Protein AF-A0A935EWP9-F1 (afdb_monomer)

Structure (mmCIF, N/CA/C/O backbone):
data_AF-A0A935EWP9-F1
#
_entry.id   AF-A0A935EWP9-F1
#
loop_
_atom_site.group_PDB
_atom_site.id
_atom_site.type_symbol
_atom_site.label_atom_id
_atom_site.label_alt_id
_atom_site.label_comp_id
_atom_site.label_asym_id
_atom_site.label_entity_id
_atom_site.label_seq_id
_atom_site.pdbx_PDB_ins_code
_atom_site.Cartn_x
_atom_site.Cartn_y
_atom_site.Cartn_z
_atom_site.occupancy
_atom_site.B_iso_or_equiv
_atom_site.auth_seq_id
_atom_site.auth_comp_id
_atom_site.auth_asym_id
_atom_site.auth_atom_id
_atom_site.pdbx_PDB_model_num
ATOM 1 N N . MET A 1 1 ? -8.077 -30.190 4.326 1.00 43.56 1 MET A N 1
ATOM 2 C CA . MET A 1 1 ? -9.254 -29.539 3.705 1.00 43.56 1 MET A CA 1
ATOM 3 C C . MET A 1 1 ? -9.127 -28.034 3.905 1.00 43.56 1 MET A C 1
ATOM 5 O O . MET A 1 1 ? -8.741 -27.614 4.983 1.00 43.56 1 MET A O 1
ATOM 9 N N . LYS A 1 2 ? -9.269 -27.275 2.814 1.00 49.38 2 LYS A N 1
ATOM 10 C CA . LYS A 1 2 ? -8.839 -25.879 2.620 1.00 49.38 2 LYS A CA 1
ATOM 11 C C . LYS A 1 2 ? -9.549 -24.884 3.552 1.00 49.38 2 LYS A C 1
ATOM 13 O O . LYS A 1 2 ? -10.771 -24.864 3.564 1.00 49.38 2 LYS A O 1
ATOM 18 N N . THR A 1 3 ? -8.799 -23.963 4.158 1.00 41.94 3 THR A N 1
ATOM 19 C CA . THR A 1 3 ? -9.310 -22.641 4.583 1.00 41.94 3 THR A CA 1
ATOM 20 C C . THR A 1 3 ? -8.297 -21.542 4.250 1.00 41.94 3 THR A C 1
ATOM 22 O O . THR A 1 3 ? -7.932 -20.727 5.085 1.00 41.94 3 THR A O 1
ATOM 25 N N . ALA A 1 4 ? -7.820 -21.518 3.004 1.00 47.44 4 ALA A N 1
ATOM 26 C CA . ALA A 1 4 ? -6.930 -20.474 2.484 1.00 47.44 4 ALA A CA 1
ATOM 27 C C . ALA A 1 4 ? -7.713 -19.259 1.934 1.00 47.44 4 ALA A C 1
ATOM 29 O O . ALA A 1 4 ? -7.397 -18.765 0.859 1.00 47.44 4 ALA A O 1
ATOM 30 N N . GLY A 1 5 ? -8.791 -18.814 2.596 1.00 46.03 5 GLY A N 1
ATOM 31 C CA . GLY A 1 5 ? -9.681 -17.826 1.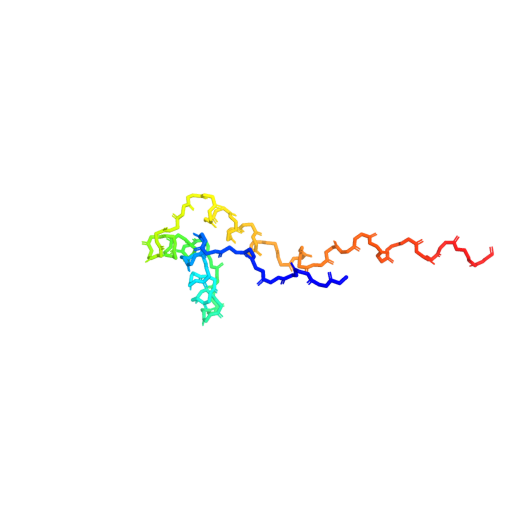966 1.00 46.03 5 GLY A CA 1
ATOM 32 C C . GLY A 1 5 ? -10.651 -17.037 2.841 1.00 46.03 5 GLY A C 1
ATOM 33 O O . GLY A 1 5 ? -11.609 -16.514 2.288 1.00 46.03 5 GLY A O 1
ATOM 34 N N . SER A 1 6 ? -10.457 -16.933 4.163 1.00 43.78 6 SER A N 1
ATOM 35 C CA . SER A 1 6 ? -11.393 -16.158 5.010 1.00 43.78 6 SER A CA 1
ATOM 36 C C . SER A 1 6 ? -10.752 -15.255 6.075 1.00 43.78 6 SER A C 1
ATOM 38 O O . SER A 1 6 ? -11.439 -14.807 6.987 1.00 43.78 6 SER A O 1
ATOM 40 N N . LEU A 1 7 ? -9.462 -14.944 5.953 1.00 48.53 7 LEU A N 1
ATOM 41 C CA . LEU A 1 7 ? -8.764 -13.959 6.784 1.00 48.53 7 LEU A CA 1
ATOM 42 C C . LEU A 1 7 ? -8.478 -12.755 5.851 1.00 48.53 7 LEU A C 1
ATOM 44 O O . LEU A 1 7 ? -7.752 -12.941 4.890 1.00 48.53 7 LEU A O 1
ATOM 48 N N . LEU A 1 8 ? -8.988 -11.525 5.922 1.00 47.72 8 LEU A N 1
ATOM 49 C CA . LEU A 1 8 ? -9.638 -10.747 6.966 1.00 47.72 8 LEU A CA 1
ATOM 50 C C . LEU A 1 8 ? -10.486 -9.633 6.287 1.00 47.72 8 LEU A C 1
ATOM 52 O O . LEU A 1 8 ? -10.097 -9.131 5.223 1.00 47.72 8 LEU A O 1
ATOM 56 N N . PRO A 1 9 ? -11.613 -9.199 6.878 1.00 49.34 9 PRO A N 1
ATOM 57 C CA . PRO A 1 9 ? -12.268 -7.928 6.539 1.00 49.34 9 PRO A CA 1
ATOM 58 C C . PRO A 1 9 ? -11.483 -6.689 7.030 1.00 49.34 9 PRO A C 1
ATOM 60 O O . PRO A 1 9 ? -11.835 -5.572 6.677 1.00 49.34 9 PRO A O 1
ATOM 63 N N . GLU A 1 10 ? -10.411 -6.891 7.801 1.00 57.75 10 GLU A N 1
ATOM 64 C CA . GLU A 1 10 ? -9.607 -5.858 8.480 1.00 57.75 10 GLU A CA 1
ATOM 65 C C . GLU A 1 10 ? -8.769 -4.994 7.532 1.00 57.75 10 GLU A C 1
ATOM 67 O O . GLU A 1 10 ? -8.583 -3.808 7.772 1.00 57.75 10 GLU A O 1
ATOM 72 N N . HIS A 1 11 ? -8.304 -5.567 6.420 1.00 66.12 11 HIS A N 1
ATOM 73 C CA . HIS A 1 11 ? -7.316 -4.929 5.545 1.00 66.12 11 HIS A CA 1
ATOM 74 C C . HIS A 1 11 ? -7.900 -4.615 4.157 1.00 66.12 11 HIS A C 1
ATOM 76 O O . HIS A 1 11 ? -7.317 -4.932 3.114 1.00 66.12 11 HIS A O 1
ATOM 82 N N . GLU A 1 12 ? -9.108 -4.040 4.107 1.00 77.19 12 GLU A N 1
ATOM 83 C CA . GLU A 1 12 ? -9.709 -3.595 2.839 1.00 77.19 12 GLU A CA 1
ATOM 84 C C . GLU A 1 12 ? -8.870 -2.486 2.176 1.00 77.19 12 GLU A C 1
ATOM 86 O O . GLU A 1 12 ? -8.676 -2.516 0.956 1.00 77.19 12 GLU A O 1
ATOM 91 N N . GLY A 1 13 ? -8.309 -1.572 2.979 1.00 81.06 13 GLY A N 1
ATOM 92 C CA . GLY A 1 13 ? -7.362 -0.546 2.526 1.00 81.06 13 GLY A CA 1
ATOM 93 C C . GLY A 1 13 ? -6.136 -1.161 1.854 1.00 81.06 13 GLY A C 1
ATOM 94 O O . GLY A 1 13 ? -5.836 -0.832 0.705 1.00 81.06 13 GLY A O 1
ATOM 95 N N . LEU A 1 14 ? -5.512 -2.154 2.499 1.00 82.00 14 LEU A N 1
ATOM 96 C CA . LEU A 1 14 ? -4.345 -2.860 1.964 1.00 82.00 14 LEU A CA 1
ATOM 97 C C . LEU A 1 14 ? -4.638 -3.522 0.614 1.00 82.00 14 LEU A C 1
ATOM 99 O O . LEU A 1 14 ? -3.862 -3.387 -0.326 1.00 82.00 14 LEU A O 1
ATOM 103 N N . ARG A 1 15 ? -5.780 -4.205 0.462 1.00 81.62 15 ARG A N 1
ATOM 104 C CA . ARG A 1 15 ? -6.132 -4.833 -0.825 1.00 81.62 15 ARG A CA 1
ATOM 105 C C . ARG A 1 15 ? -6.328 -3.815 -1.942 1.00 81.62 15 ARG A C 1
ATOM 107 O O . ARG A 1 15 ? -5.921 -4.076 -3.076 1.00 81.62 15 ARG A O 1
ATOM 114 N N . ARG A 1 16 ? -6.949 -2.669 -1.644 1.00 85.56 16 ARG A N 1
ATOM 115 C CA . ARG A 1 16 ? -7.094 -1.581 -2.621 1.00 85.56 16 ARG A CA 1
ATOM 116 C C . ARG A 1 16 ? -5.735 -0.989 -2.993 1.00 85.56 16 ARG A C 1
ATOM 118 O O . ARG A 1 16 ? -5.487 -0.801 -4.181 1.00 85.56 16 ARG A O 1
ATOM 125 N N . ALA A 1 17 ? -4.851 -0.800 -2.014 1.00 87.38 17 ALA A N 1
ATOM 126 C CA . ALA A 1 17 ? -3.481 -0.348 -2.228 1.00 87.38 17 ALA A CA 1
ATOM 127 C C . ALA A 1 17 ? -2.680 -1.320 -3.104 1.00 87.38 17 ALA A C 1
ATOM 129 O O . ALA A 1 17 ? -2.137 -0.904 -4.120 1.00 87.38 17 ALA A O 1
ATOM 130 N N . VAL A 1 18 ? -2.674 -2.620 -2.788 1.00 83.38 18 VAL A N 1
ATOM 131 C CA . VAL A 1 18 ? -1.984 -3.655 -3.582 1.00 83.38 18 VAL A CA 1
ATOM 132 C C . VAL A 1 18 ? -2.497 -3.684 -5.018 1.00 83.38 18 VAL A C 1
ATOM 134 O O . VAL A 1 18 ? -1.706 -3.740 -5.956 1.00 83.38 18 VAL A O 1
ATOM 137 N N . ARG A 1 19 ? -3.819 -3.624 -5.211 1.00 84.81 19 ARG A N 1
ATOM 138 C CA . ARG A 1 19 ? -4.411 -3.608 -6.552 1.00 84.81 19 ARG A CA 1
ATOM 139 C C . ARG A 1 19 ? -3.971 -2.377 -7.342 1.00 84.81 19 ARG A C 1
ATOM 141 O O . ARG A 1 19 ? -3.575 -2.518 -8.491 1.00 84.81 19 ARG A O 1
ATOM 148 N N . TRP A 1 20 ? -3.996 -1.207 -6.715 1.00 87.88 20 TRP A N 1
ATOM 149 C CA . TRP A 1 20 ? -3.554 0.037 -7.335 1.00 87.88 20 TRP A CA 1
ATOM 150 C C . TRP A 1 20 ? -2.057 0.007 -7.680 1.00 87.88 20 TRP A C 1
ATOM 152 O O . TRP A 1 20 ? -1.669 0.343 -8.795 1.00 87.88 20 TRP A O 1
ATOM 162 N N . LEU A 1 21 ? -1.219 -0.498 -6.771 1.00 84.50 21 LEU A N 1
ATOM 163 C CA . LEU A 1 21 ? 0.216 -0.702 -6.994 1.00 84.50 21 LEU A CA 1
ATOM 164 C C . LEU A 1 21 ? 0.497 -1.689 -8.138 1.00 84.50 21 LEU A C 1
ATOM 166 O O . LEU A 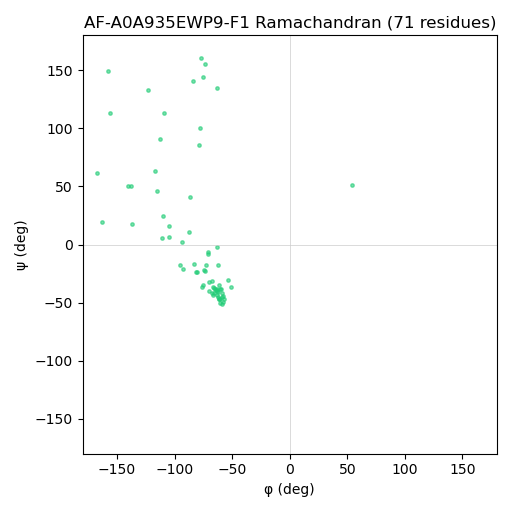1 21 ? 1.457 -1.511 -8.892 1.00 84.50 21 LEU A O 1
ATOM 170 N N . ALA A 1 22 ? -0.340 -2.716 -8.304 1.00 81.56 22 ALA A N 1
ATOM 171 C CA . ALA A 1 22 ? -0.225 -3.675 -9.399 1.00 81.56 22 ALA A CA 1
ATOM 172 C C . ALA A 1 22 ? -0.531 -3.045 -10.769 1.00 81.56 22 ALA A C 1
ATOM 174 O O . ALA A 1 22 ? 0.080 -3.439 -11.762 1.00 81.56 22 ALA A O 1
ATOM 175 N N . GLU A 1 23 ? -1.417 -2.047 -10.828 1.00 86.94 23 GLU A N 1
ATOM 176 C CA . GLU A 1 23 ? -1.731 -1.301 -12.057 1.00 86.94 23 GLU A CA 1
ATOM 177 C C . GLU A 1 23 ? -0.618 -0.321 -12.460 1.00 86.94 23 GLU A C 1
ATOM 179 O O . GLU A 1 23 ? -0.511 0.049 -13.630 1.00 86.94 23 GLU A O 1
ATOM 184 N N . LEU A 1 24 ? 0.238 0.081 -11.518 1.00 83.06 24 LEU A N 1
ATOM 185 C CA . LEU A 1 24 ? 1.337 1.002 -11.781 1.00 83.06 24 LEU A CA 1
ATOM 186 C C . LEU A 1 24 ? 2.571 0.271 -12.336 1.00 83.06 24 LEU A C 1
ATOM 188 O O . LEU A 1 24 ? 2.911 -0.812 -11.860 1.00 83.06 24 LEU A O 1
ATOM 192 N N . PRO A 1 25 ? 3.283 0.857 -13.317 1.00 74.19 25 PRO A N 1
ATOM 193 C CA . PRO A 1 25 ? 4.482 0.253 -13.897 1.00 74.19 25 PRO A CA 1
ATOM 194 C C . PRO A 1 25 ? 5.701 0.327 -12.966 1.00 74.19 25 PRO A C 1
ATOM 196 O O . PRO A 1 25 ? 6.602 -0.498 -13.097 1.00 74.19 25 PRO A O 1
ATOM 199 N N . SER A 1 26 ? 5.719 1.276 -12.021 1.00 74.38 26 SER A N 1
ATOM 200 C CA . SER A 1 26 ? 6.769 1.416 -11.008 1.00 74.38 26 SER A CA 1
ATOM 201 C C . SER A 1 26 ? 6.163 1.361 -9.612 1.00 74.38 26 SER A C 1
ATOM 203 O O . SER A 1 26 ? 5.163 2.027 -9.341 1.00 74.38 26 SER A O 1
ATOM 205 N N . ARG A 1 27 ? 6.768 0.559 -8.733 1.00 75.94 27 ARG A N 1
ATOM 206 C CA . ARG A 1 27 ? 6.393 0.420 -7.319 1.00 75.94 27 ARG A CA 1
ATOM 207 C C . ARG A 1 27 ? 7.557 0.893 -6.458 1.00 75.94 27 ARG A C 1
ATOM 209 O O . ARG A 1 27 ? 8.199 0.115 -5.764 1.00 75.94 27 ARG A O 1
ATOM 216 N N . ASP A 1 28 ? 7.872 2.175 -6.588 1.00 80.88 28 ASP A N 1
ATOM 217 C CA . ASP A 1 28 ? 8.885 2.829 -5.765 1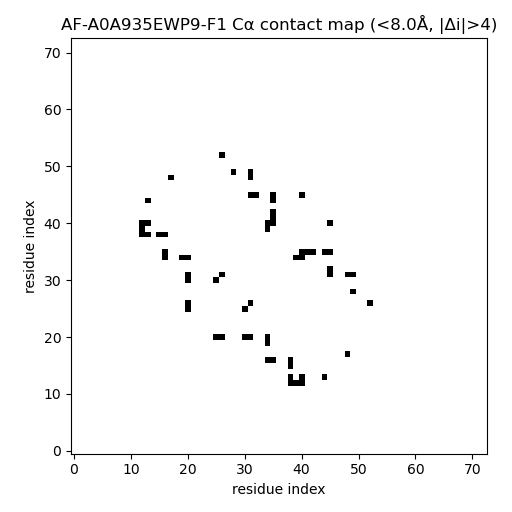.00 80.88 28 ASP A CA 1
ATOM 218 C C . ASP A 1 28 ? 8.340 3.133 -4.368 1.00 80.88 28 ASP A C 1
ATOM 220 O O . ASP A 1 28 ? 7.128 3.261 -4.178 1.00 80.88 28 ASP A O 1
ATOM 224 N N . ALA A 1 29 ? 9.237 3.345 -3.400 1.00 80.75 29 ALA A N 1
ATOM 225 C CA . ALA A 1 29 ? 8.872 3.722 -2.029 1.00 80.75 29 ALA A CA 1
ATOM 226 C C . ALA A 1 29 ? 7.901 4.920 -1.983 1.00 80.75 29 ALA A C 1
ATOM 228 O O . ALA A 1 29 ? 6.946 4.922 -1.217 1.00 80.75 29 ALA A O 1
ATOM 229 N N . ARG A 1 30 ? 8.074 5.876 -2.904 1.00 85.75 30 ARG A N 1
ATOM 230 C CA . ARG A 1 30 ? 7.200 7.047 -3.079 1.00 85.75 30 ARG A CA 1
ATOM 231 C C . ARG A 1 30 ? 5.753 6.680 -3.412 1.00 85.75 30 ARG A C 1
ATOM 233 O O . ARG A 1 30 ? 4.830 7.345 -2.962 1.00 85.75 30 ARG A O 1
ATOM 240 N N . ILE A 1 31 ? 5.560 5.642 -4.223 1.00 87.06 31 ILE A N 1
ATOM 241 C CA . ILE A 1 31 ? 4.233 5.162 -4.611 1.00 87.06 31 ILE A CA 1
ATOM 242 C C . ILE A 1 31 ? 3.599 4.394 -3.446 1.00 87.06 31 ILE A C 1
ATOM 244 O O . ILE A 1 31 ? 2.395 4.490 -3.235 1.00 87.06 31 ILE A O 1
ATOM 248 N N . ILE A 1 32 ? 4.400 3.666 -2.665 1.00 85.19 32 ILE A N 1
ATOM 249 C CA . ILE A 1 32 ? 3.920 2.970 -1.465 1.00 85.19 32 ILE A CA 1
ATOM 250 C C . ILE A 1 32 ? 3.473 3.980 -0.395 1.00 85.19 32 ILE A C 1
ATOM 252 O O . ILE A 1 32 ? 2.374 3.831 0.134 1.00 85.19 32 ILE A O 1
ATOM 256 N N . GLU A 1 33 ? 4.235 5.053 -0.159 1.00 86.44 33 GLU A N 1
ATOM 257 C CA . GLU A 1 33 ? 3.809 6.175 0.697 1.00 86.44 33 GLU A CA 1
ATOM 258 C C . GLU A 1 33 ? 2.516 6.835 0.179 1.00 86.44 33 GLU A C 1
ATOM 260 O O . GLU A 1 33 ? 1.603 7.129 0.950 1.00 86.44 33 GLU A O 1
ATOM 265 N N . GLU A 1 34 ? 2.387 7.037 -1.137 1.00 88.88 34 GLU A N 1
ATOM 266 C CA . GLU A 1 34 ? 1.160 7.593 -1.723 1.00 88.88 34 GLU A CA 1
ATOM 267 C C . GLU A 1 34 ? -0.039 6.651 -1.538 1.00 88.88 34 GLU A C 1
ATOM 269 O O . GLU A 1 34 ? -1.141 7.106 -1.229 1.00 88.88 34 GLU A O 1
ATOM 274 N N . ALA A 1 35 ? 0.167 5.336 -1.660 1.00 87.31 35 ALA A N 1
ATOM 275 C CA . ALA A 1 35 ? -0.855 4.340 -1.354 1.00 87.31 35 ALA A CA 1
ATOM 276 C C . ALA A 1 35 ? -1.256 4.394 0.128 1.00 87.31 35 ALA A C 1
ATOM 278 O O . ALA A 1 35 ? -2.444 4.313 0.438 1.00 87.31 35 ALA A O 1
ATOM 279 N N . SER A 1 36 ? -0.281 4.576 1.020 1.00 85.25 36 SER A N 1
ATOM 280 C CA . SER A 1 36 ? -0.475 4.678 2.466 1.00 85.2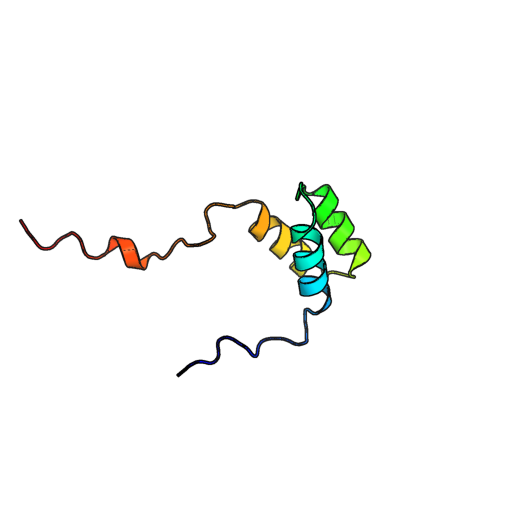5 36 SER A CA 1
ATOM 281 C C . SER A 1 36 ? -1.405 5.833 2.832 1.00 85.25 36 SER A C 1
ATOM 283 O O . SER A 1 36 ? -2.454 5.629 3.444 1.00 85.25 36 SER A O 1
ATOM 285 N N . LEU A 1 37 ? -1.113 7.027 2.309 1.00 86.94 37 LEU A N 1
ATOM 286 C CA . LEU A 1 37 ? -1.942 8.222 2.488 1.00 86.94 37 LEU A CA 1
ATOM 287 C C . LEU A 1 37 ? -3.316 8.108 1.814 1.00 86.94 37 LEU A C 1
ATOM 289 O O . LEU A 1 37 ? -4.310 8.618 2.326 1.00 86.94 37 LEU A O 1
ATOM 293 N N . ARG A 1 38 ? -3.387 7.473 0.640 1.00 87.88 38 ARG A N 1
ATOM 294 C CA . ARG A 1 38 ? -4.616 7.397 -0.163 1.00 87.88 38 ARG A CA 1
ATOM 295 C C . ARG A 1 38 ? -5.626 6.393 0.380 1.00 87.88 38 ARG A C 1
ATOM 297 O O . ARG A 1 38 ? -6.829 6.617 0.249 1.00 87.88 38 ARG A O 1
ATOM 304 N N . PHE A 1 39 ? -5.145 5.271 0.904 1.00 87.75 39 PHE A N 1
ATOM 305 C CA . PHE A 1 39 ? -5.979 4.164 1.368 1.00 87.75 39 PHE A CA 1
ATOM 306 C C . PHE A 1 39 ? -6.080 4.079 2.891 1.00 87.75 39 PHE A C 1
ATOM 308 O O . PHE A 1 39 ? -6.697 3.131 3.373 1.00 87.75 39 PHE A O 1
ATOM 315 N N . ASP A 1 40 ? -5.535 5.072 3.603 1.00 85.56 40 ASP A N 1
ATOM 316 C CA . ASP A 1 40 ? -5.496 5.135 5.068 1.00 85.56 40 ASP A CA 1
ATOM 317 C C . ASP A 1 40 ? -4.862 3.860 5.645 1.00 85.56 40 ASP A C 1
ATOM 319 O O . ASP A 1 40 ? -5.449 3.134 6.447 1.00 85.56 40 ASP A O 1
ATOM 323 N N . LEU A 1 41 ? -3.677 3.518 5.128 1.00 84.62 41 LEU A N 1
ATOM 324 C CA . LEU A 1 41 ? -2.948 2.344 5.591 1.00 84.62 41 LEU A CA 1
ATOM 325 C C . LEU A 1 41 ? -2.321 2.626 6.951 1.00 84.62 41 LEU A C 1
ATOM 327 O O . LEU A 1 41 ? -1.833 3.722 7.227 1.00 84.62 41 LEU A O 1
ATOM 331 N N . SER A 1 42 ? -2.290 1.602 7.798 1.00 83.19 42 SER A N 1
ATOM 332 C CA . SER A 1 42 ? -1.527 1.683 9.037 1.00 83.19 42 SER A CA 1
ATOM 333 C C . SER A 1 42 ? -0.026 1.591 8.732 1.00 83.19 42 SER A C 1
ATOM 335 O O . SER A 1 42 ? 0.359 0.954 7.752 1.00 83.19 42 SER A O 1
ATOM 337 N N . PRO A 1 43 ? 0.860 2.129 9.588 1.00 81.25 43 PRO A N 1
ATOM 338 C CA . PRO A 1 43 ? 2.309 1.965 9.417 1.00 81.25 43 PRO A CA 1
ATOM 339 C C . PRO A 1 43 ? 2.730 0.488 9.283 1.00 81.25 43 PRO A C 1
ATOM 341 O O . PRO A 1 43 ? 3.656 0.168 8.548 1.00 81.25 43 PRO A O 1
ATOM 344 N N . THR A 1 44 ? 1.993 -0.433 9.913 1.00 82.56 44 THR A N 1
ATOM 345 C CA . THR A 1 44 ? 2.170 -1.885 9.746 1.00 82.56 44 THR A CA 1
ATOM 346 C C . THR A 1 44 ? 1.887 -2.373 8.319 1.00 82.56 44 THR A C 1
ATOM 348 O O . THR A 1 44 ? 2.611 -3.223 7.804 1.00 82.56 44 THR A O 1
ATOM 351 N N . ASP A 1 45 ? 0.850 -1.841 7.673 1.00 83.12 45 ASP A N 1
ATOM 352 C CA . ASP A 1 45 ? 0.485 -2.179 6.295 1.00 83.12 45 ASP A CA 1
ATOM 353 C C . ASP A 1 45 ? 1.509 -1.615 5.300 1.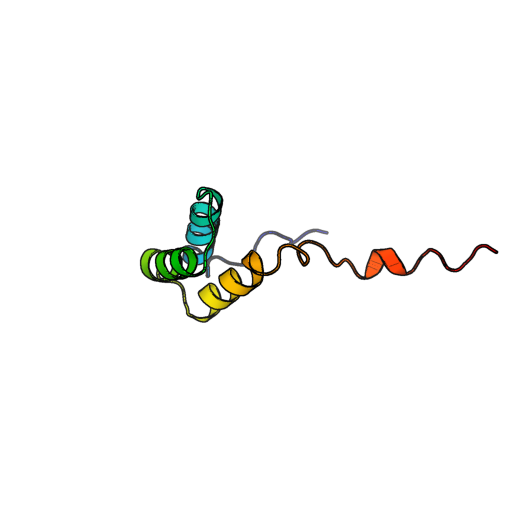00 83.12 45 ASP A C 1
ATOM 355 O O . ASP A 1 45 ? 1.885 -2.286 4.339 1.00 83.12 45 ASP A O 1
ATOM 359 N N . GLU A 1 46 ? 1.993 -0.393 5.534 1.00 83.38 46 GLU A N 1
ATOM 360 C CA . GLU A 1 46 ? 3.048 0.226 4.728 1.00 83.38 46 GLU A CA 1
ATOM 361 C C . GLU A 1 46 ? 4.350 -0.582 4.785 1.00 83.38 46 GLU A C 1
ATOM 363 O O . GLU A 1 46 ? 4.922 -0.900 3.740 1.00 83.38 46 GLU A O 1
ATOM 368 N N . GLU A 1 47 ? 4.788 -0.984 5.983 1.00 83.56 47 GLU A N 1
ATOM 369 C CA . GLU A 1 47 ? 5.960 -1.850 6.142 1.00 83.56 47 GLU A CA 1
ATOM 370 C C . GLU A 1 47 ? 5.775 -3.195 5.431 1.00 83.56 47 GLU A C 1
ATOM 372 O O . GLU A 1 47 ? 6.709 -3.689 4.794 1.00 83.56 47 GLU A O 1
ATOM 377 N N . PHE A 1 48 ? 4.569 -3.771 5.473 1.00 82.12 48 PHE A N 1
ATOM 378 C CA . PHE A 1 48 ? 4.259 -4.989 4.729 1.00 82.12 48 PHE A CA 1
ATOM 379 C C . PHE A 1 48 ? 4.428 -4.787 3.219 1.00 82.12 48 PHE A C 1
ATOM 381 O O . PHE A 1 48 ? 5.075 -5.605 2.564 1.00 82.12 48 PHE A O 1
ATOM 388 N N . LEU A 1 49 ? 3.895 -3.694 2.662 1.00 82.00 49 LEU A N 1
ATOM 389 C CA . LEU A 1 49 ? 4.055 -3.364 1.243 1.00 82.00 49 LEU A CA 1
ATOM 390 C C . LEU A 1 49 ? 5.530 -3.155 0.891 1.00 82.00 49 LEU A C 1
ATOM 392 O O . LEU A 1 49 ? 6.015 -3.731 -0.083 1.00 82.00 49 LEU A O 1
ATOM 396 N N . LEU A 1 50 ? 6.262 -2.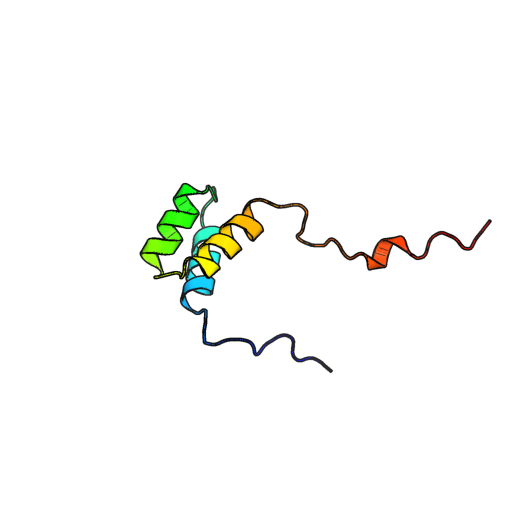382 1.694 1.00 82.12 50 LEU A N 1
ATOM 397 C CA . LEU A 1 50 ? 7.687 -2.146 1.486 1.00 82.12 50 LEU A CA 1
ATOM 398 C C . LEU A 1 50 ? 8.467 -3.459 1.468 1.00 82.12 50 LEU A C 1
ATOM 400 O O . LEU A 1 50 ? 9.250 -3.665 0.551 1.00 82.12 50 LEU A O 1
ATOM 404 N N . GLN A 1 51 ? 8.242 -4.372 2.414 1.00 78.62 51 GLN A N 1
ATOM 405 C CA . GLN A 1 51 ? 8.930 -5.666 2.412 1.00 78.62 51 GLN A CA 1
ATOM 406 C C . GLN A 1 51 ? 8.508 -6.557 1.236 1.00 78.62 51 GLN A C 1
ATOM 408 O O . GLN A 1 51 ? 9.365 -7.154 0.591 1.00 78.62 51 GLN A O 1
ATOM 413 N N . HIS A 1 52 ? 7.215 -6.603 0.909 1.00 77.75 52 HIS A N 1
ATOM 414 C CA . HIS A 1 52 ? 6.682 -7.447 -0.162 1.00 77.75 52 HIS A CA 1
ATOM 415 C C . HIS A 1 52 ? 7.152 -7.026 -1.563 1.00 77.75 52 HIS A C 1
ATOM 417 O O . HIS A 1 52 ? 7.386 -7.879 -2.413 1.00 77.75 52 HIS A O 1
ATOM 423 N N . PHE A 1 53 ? 7.289 -5.721 -1.822 1.00 74.25 53 PHE A N 1
ATOM 424 C CA . PHE A 1 53 ? 7.706 -5.203 -3.131 1.00 74.25 53 PHE A CA 1
ATOM 425 C C . PHE A 1 53 ? 9.219 -4.980 -3.258 1.00 74.25 53 PHE A C 1
ATOM 427 O O . PHE A 1 53 ? 9.726 -4.914 -4.378 1.00 74.25 53 PHE A O 1
ATOM 434 N N . ARG A 1 54 ? 9.949 -4.852 -2.142 1.00 69.75 54 ARG A N 1
ATOM 435 C CA . ARG A 1 54 ? 11.410 -4.667 -2.139 1.00 69.75 54 ARG A CA 1
ATOM 436 C C . ARG A 1 54 ? 12.172 -5.974 -2.325 1.00 69.75 54 ARG A C 1
ATOM 438 O O . ARG A 1 54 ? 13.305 -5.929 -2.795 1.00 69.75 54 ARG A O 1
ATOM 445 N N . ASP A 1 55 ? 11.554 -7.104 -1.995 1.00 60.66 55 ASP A N 1
ATOM 446 C CA . ASP A 1 55 ? 12.135 -8.426 -2.194 1.00 60.66 55 ASP A CA 1
ATOM 447 C C . ASP A 1 55 ? 11.346 -9.212 -3.260 1.00 60.66 55 ASP A C 1
ATOM 449 O O . ASP A 1 55 ? 10.367 -9.891 -2.947 1.00 60.66 55 ASP A O 1
ATOM 453 N N . PRO A 1 56 ? 11.726 -9.116 -4.548 1.00 55.44 56 PRO A N 1
ATOM 454 C CA . PRO A 1 56 ? 11.111 -9.925 -5.597 1.00 55.44 56 PRO A CA 1
ATOM 455 C C . PRO A 1 56 ? 11.504 -11.411 -5.513 1.00 55.44 56 PRO A C 1
ATOM 457 O O . PRO A 1 56 ? 10.937 -12.220 -6.248 1.00 55.44 56 PRO A O 1
ATOM 460 N N . GLU A 1 57 ? 12.459 -11.785 -4.653 1.00 53.88 57 GLU A N 1
ATOM 461 C CA . GLU A 1 57 ? 13.017 -13.141 -4.577 1.00 53.88 57 GLU A CA 1
ATOM 462 C C . GLU A 1 57 ? 12.344 -14.013 -3.498 1.00 53.88 57 GLU A C 1
ATOM 464 O O . GLU A 1 57 ? 12.367 -15.237 -3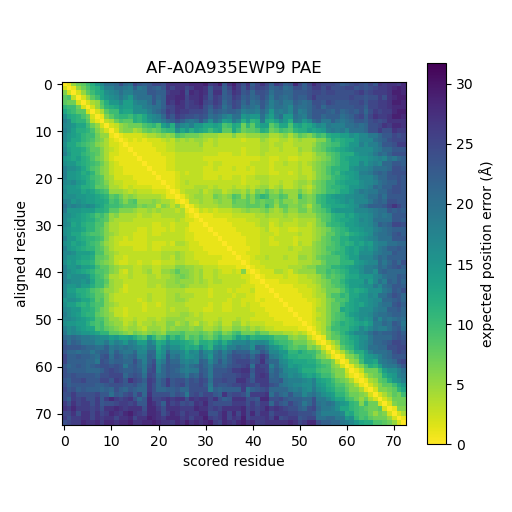.598 1.00 53.88 57 GLU A O 1
ATOM 469 N N . HIS A 1 58 ? 11.632 -13.424 -2.534 1.00 47.47 58 HIS A N 1
ATOM 470 C CA . HIS A 1 58 ? 10.910 -14.143 -1.474 1.00 47.47 58 HIS A CA 1
ATOM 471 C C . HIS A 1 58 ? 9.477 -14.551 -1.838 1.00 47.47 58 HIS A C 1
ATOM 473 O O . HIS A 1 58 ? 8.727 -15.035 -0.988 1.00 47.47 58 HIS A O 1
ATOM 479 N N . GLY A 1 59 ? 9.084 -14.434 -3.109 1.00 51.16 59 GLY A N 1
ATOM 480 C CA . GLY A 1 59 ? 7.787 -14.916 -3.585 1.00 51.16 59 GLY A CA 1
ATOM 481 C C . GLY A 1 59 ? 7.590 -16.433 -3.455 1.00 51.16 59 GLY A C 1
ATOM 482 O O . GLY A 1 59 ? 6.450 -16.891 -3.520 1.00 51.16 59 GLY A O 1
ATOM 483 N N . SER A 1 60 ? 8.654 -17.226 -3.280 1.00 47.66 60 SER A N 1
ATOM 484 C CA . SER A 1 60 ? 8.596 -18.684 -3.084 1.00 47.66 60 SER A CA 1
ATOM 485 C C . SER A 1 60 ? 9.948 -19.242 -2.601 1.00 47.66 60 SER A C 1
ATOM 487 O O . SER A 1 60 ? 10.536 -20.072 -3.289 1.00 47.66 60 SER A O 1
ATOM 489 N N . ASP A 1 61 ? 10.472 -18.832 -1.439 1.00 48.88 61 ASP A N 1
ATOM 490 C CA . ASP A 1 61 ? 11.409 -19.736 -0.747 1.00 48.88 61 ASP A CA 1
ATOM 491 C C . ASP A 1 61 ? 10.558 -20.796 -0.045 1.00 48.88 61 ASP A C 1
ATOM 493 O O . ASP A 1 61 ? 10.099 -20.639 1.083 1.00 48.88 61 ASP A O 1
ATOM 497 N N . ASP A 1 62 ? 10.227 -21.837 -0.805 1.00 52.16 62 ASP A N 1
ATOM 498 C CA . ASP A 1 62 ? 9.743 -23.103 -0.281 1.00 52.16 62 ASP A CA 1
ATOM 499 C C . ASP A 1 62 ? 10.994 -23.849 0.228 1.00 52.16 62 ASP A C 1
ATOM 501 O O . ASP A 1 62 ? 11.703 -24.468 -0.579 1.00 52.16 62 ASP A O 1
ATOM 505 N N . PRO A 1 63 ? 11.305 -23.868 1.543 1.00 52.94 63 PRO A N 1
ATOM 506 C CA . PRO A 1 63 ? 12.444 -24.634 2.061 1.00 52.94 63 PRO A CA 1
ATOM 507 C C . PRO A 1 63 ? 12.283 -26.153 1.845 1.00 52.94 63 PRO A C 1
ATOM 509 O O . PRO A 1 63 ? 13.179 -26.937 2.163 1.00 52.94 63 PRO A O 1
ATOM 512 N N . ILE A 1 64 ? 11.153 -26.595 1.283 1.00 54.91 64 ILE A N 1
ATOM 513 C CA . ILE A 1 64 ? 10.802 -27.997 1.060 1.00 54.91 64 ILE A CA 1
ATOM 514 C C . ILE A 1 64 ? 11.460 -28.570 -0.210 1.00 54.91 64 ILE A C 1
ATOM 516 O O . ILE A 1 64 ? 11.719 -29.773 -0.268 1.00 54.91 64 ILE A O 1
ATOM 520 N N . ALA A 1 65 ? 11.834 -27.753 -1.203 1.00 55.25 65 ALA A N 1
ATOM 521 C CA . ALA A 1 65 ? 12.410 -28.271 -2.454 1.00 55.25 65 ALA A CA 1
ATOM 522 C C . ALA A 1 65 ? 13.858 -28.791 -2.312 1.00 55.25 65 ALA A C 1
ATOM 524 O O . ALA A 1 65 ? 14.340 -29.550 -3.154 1.00 55.25 65 ALA A O 1
ATOM 525 N N . ARG A 1 66 ? 14.571 -28.424 -1.239 1.00 53.62 66 ARG A N 1
ATOM 526 C CA . ARG A 1 66 ? 15.997 -28.751 -1.053 1.00 53.62 66 ARG A CA 1
ATOM 527 C C . ARG A 1 66 ? 16.243 -30.153 -0.475 1.00 53.62 66 ARG A C 1
ATOM 529 O O . ARG A 1 66 ? 17.363 -30.649 -0.574 1.00 53.62 66 ARG A O 1
ATOM 536 N N . GLN A 1 67 ? 15.244 -30.812 0.122 1.00 54.41 67 GLN A N 1
ATOM 537 C CA . GLN A 1 67 ? 15.495 -31.966 1.001 1.00 54.41 67 GLN A CA 1
ATOM 538 C C . GLN A 1 67 ? 15.444 -33.365 0.339 1.00 54.41 67 GLN A C 1
ATOM 540 O O . GLN A 1 67 ? 15.663 -34.360 1.027 1.00 54.41 67 GLN A O 1
ATOM 545 N N . MET A 1 68 ? 15.232 -33.493 -0.980 1.00 56.16 68 MET A N 1
ATOM 546 C CA . MET A 1 68 ? 15.025 -34.810 -1.629 1.00 56.16 68 MET A CA 1
ATOM 547 C C . MET A 1 68 ? 16.127 -35.326 -2.571 1.00 56.16 68 MET A C 1
ATOM 549 O O . MET A 1 68 ? 15.958 -36.407 -3.124 1.00 56.16 68 MET A O 1
ATOM 553 N N . SER A 1 69 ? 17.281 -34.659 -2.700 1.00 54.50 69 SER A N 1
ATOM 554 C CA . SER A 1 69 ? 18.334 -35.095 -3.648 1.00 54.50 69 SER A CA 1
ATOM 555 C C . SER A 1 69 ? 19.561 -35.784 -3.026 1.00 54.50 69 SER A C 1
ATOM 557 O O . SER A 1 69 ? 20.582 -35.904 -3.691 1.00 54.50 69 SER A O 1
ATOM 559 N N . ALA A 1 70 ? 19.499 -36.249 -1.770 1.00 60.16 70 ALA A N 1
ATOM 560 C CA . ALA A 1 70 ? 20.657 -36.840 -1.074 1.00 60.16 70 ALA A CA 1
ATOM 561 C C . ALA A 1 70 ? 20.566 -38.363 -0.828 1.00 60.16 70 ALA A C 1
ATOM 563 O O . ALA A 1 70 ? 21.168 -38.866 0.120 1.00 60.16 70 ALA A O 1
ATOM 564 N N . ARG A 1 71 ? 19.791 -39.113 -1.626 1.00 57.31 71 ARG A N 1
ATOM 565 C CA . ARG A 1 7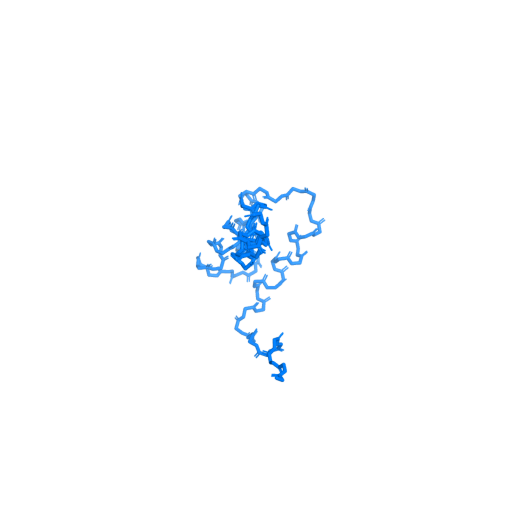1 ? 19.649 -40.575 -1.461 1.00 57.31 71 ARG A CA 1
ATOM 566 C C . ARG A 1 71 ? 19.608 -41.331 -2.793 1.00 57.31 71 ARG A C 1
ATOM 568 O O . ARG A 1 71 ? 18.693 -42.115 -2.992 1.00 57.31 71 ARG A O 1
ATOM 575 N N . ASP A 1 72 ? 20.555 -41.093 -3.693 1.00 52.41 72 ASP A N 1
ATOM 576 C CA . ASP A 1 72 ? 20.918 -42.106 -4.695 1.00 52.41 72 ASP A CA 1
ATOM 577 C C . ASP A 1 72 ? 22.350 -41.846 -5.186 1.00 52.41 72 ASP A C 1
ATOM 579 O O . ASP A 1 72 ? 22.638 -40.786 -5.747 1.00 52.41 72 ASP A O 1
ATOM 583 N N . GLY A 1 73 ? 23.252 -42.773 -4.862 1.00 58.09 73 GLY A N 1
ATOM 584 C CA . GLY A 1 73 ? 24.692 -42.717 -5.115 1.00 58.09 73 GLY A CA 1
ATOM 585 C C . GLY A 1 73 ? 25.430 -43.748 -4.280 1.00 58.09 73 GLY A C 1
ATOM 586 O O . GLY A 1 73 ? 25.645 -43.462 -3.081 1.00 58.09 73 GLY A O 1
#

Sequence (73 aa):
MKTAGSLLPEHEGLRRAVRWLAELPSRDARIIEEASLRFDLSPTDEEFLLQHFRDPEHGSDDPIARQMSARDG

Solvent-accessible surface area (backbone atoms only — not comparable to full-atom values): 4830 Å² total; per-residue (Å²): 134,89,80,93,81,80,88,65,90,84,49,58,36,54,54,53,32,54,53,54,48,67,73,40,96,66,79,46,72,69,51,51,53,48,35,27,73,73,39,70,44,51,75,70,53,44,52,47,51,50,54,60,66,72,41,82,74,68,82,70,77,59,82,72,79,74,77,77,82,88,81,84,134

pLDDT: mean 70.19, std 15.71, range [41.94, 88.88]

Foldseek 3Di:
DDDPDCPDPPVPLLVVLVVVCVPDPDDDLVSLVVSCVVSVNDPVSSVVSCVVVVDPPVPDPPVVVPPPDPPDD

Radius of gyration: 17.03 Å; Cα contacts (8 Å, |Δi|>4): 33; chains: 1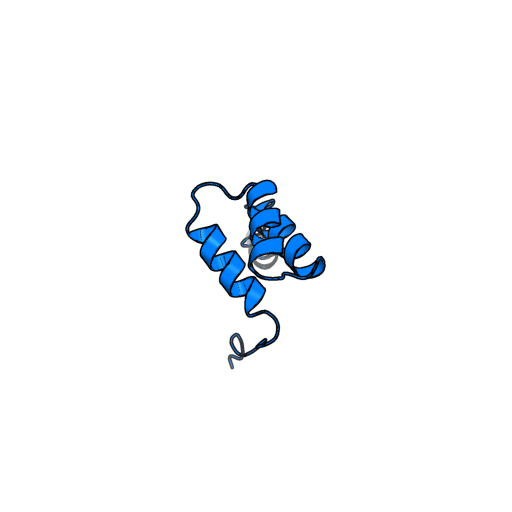; bounding box: 37×51×24 Å

Nearest PDB structures (foldseek):
  1nk3-assembly1_P  TM=5.076E-01  e=7.825E-01  Drosophila melanogaster
  6a8r-assembly1_B  TM=4.982E-01  e=3.108E+00  Homo sapiens
  1le8-assembly1_B  TM=4.457E-01  e=4.528E+00  Saccharomyces cerevisiae

Mean predicted aligned error: 12.23 Å

Secondary structure (DSSP, 8-state):
----S---STTHHHHHHHHHHHHSS---HHHHHHHHHHHT--HHHHHHHHHHHH-SSGGG--TTTTTTSSS--